Protein AF-A0A2U1J5E6-F1 (afdb_monomer_lite)

Structure (mmCIF, N/CA/C/O backbone):
data_AF-A0A2U1J5E6-F1
#
_entry.id   AF-A0A2U1J5E6-F1
#
loop_
_atom_site.group_PDB
_atom_site.id
_atom_site.type_symbol
_atom_site.label_atom_id
_atom_site.label_alt_id
_atom_site.label_comp_id
_atom_site.label_asym_id
_atom_site.label_entity_id
_atom_site.label_seq_id
_atom_site.pdbx_PDB_ins_code
_atom_site.Cartn_x
_atom_site.Cartn_y
_atom_site.Cartn_z
_atom_site.occupancy
_atom_site.B_iso_or_equiv
_atom_site.auth_seq_id
_atom_site.auth_comp_id
_atom_site.auth_asym_id
_atom_site.auth_atom_id
_atom_site.pdbx_PDB_model_num
ATOM 1 N N . MET A 1 1 ? 47.068 -0.374 -13.671 1.00 38.69 1 MET A N 1
ATOM 2 C CA . MET A 1 1 ? 45.670 -0.764 -13.947 1.00 38.69 1 MET A CA 1
ATOM 3 C C . MET A 1 1 ? 45.600 -2.264 -13.767 1.00 38.69 1 MET A C 1
ATOM 5 O O . MET A 1 1 ? 46.264 -2.961 -14.516 1.00 38.69 1 MET A O 1
ATOM 9 N N . GLY A 1 2 ? 44.968 -2.745 -12.697 1.00 43.03 2 GLY A N 1
ATOM 10 C CA . GLY A 1 2 ? 44.828 -4.185 -12.479 1.00 43.03 2 GLY A CA 1
ATOM 11 C C . GLY A 1 2 ? 43.687 -4.712 -13.338 1.00 43.03 2 GLY A C 1
ATOM 12 O O . GLY A 1 2 ? 42.585 -4.177 -13.237 1.00 43.03 2 GLY A O 1
ATOM 13 N N . ASP A 1 3 ? 43.960 -5.718 -14.167 1.00 44.50 3 ASP A N 1
ATOM 14 C CA . ASP A 1 3 ? 42.929 -6.470 -14.883 1.00 44.50 3 ASP A CA 1
ATOM 15 C C . ASP A 1 3 ? 41.956 -7.066 -13.862 1.00 44.50 3 ASP A C 1
ATOM 17 O O . ASP A 1 3 ? 42.329 -7.894 -13.028 1.00 44.50 3 ASP A O 1
ATOM 21 N N . GLN A 1 4 ? 40.707 -6.606 -13.887 1.00 46.47 4 GLN A N 1
ATOM 22 C CA . GLN A 1 4 ? 39.639 -7.170 -13.070 1.00 46.47 4 GLN A CA 1
ATOM 23 C C . GLN A 1 4 ? 38.822 -8.131 -13.931 1.00 46.47 4 GLN A C 1
ATOM 25 O O . GLN A 1 4 ? 38.065 -7.714 -14.805 1.00 46.47 4 GLN A O 1
ATOM 30 N N . THR A 1 5 ? 38.976 -9.429 -13.669 1.00 47.19 5 THR A N 1
ATOM 31 C CA . THR A 1 5 ? 38.219 -10.496 -14.333 1.00 47.19 5 THR A CA 1
ATOM 32 C C . THR A 1 5 ? 36.939 -10.789 -13.557 1.00 47.19 5 THR A C 1
ATOM 34 O O . THR A 1 5 ? 36.974 -11.099 -12.365 1.00 47.19 5 THR A O 1
ATOM 37 N N . LEU A 1 6 ? 35.796 -10.714 -14.236 1.00 45.31 6 LEU A N 1
ATOM 38 C CA . LEU A 1 6 ? 34.486 -10.988 -13.651 1.00 45.31 6 LEU A CA 1
ATOM 39 C C . LEU A 1 6 ? 34.249 -12.507 -13.598 1.00 45.31 6 LEU A C 1
ATOM 41 O O . LEU A 1 6 ? 34.283 -13.182 -14.624 1.00 45.31 6 LEU A O 1
ATOM 45 N N . ILE A 1 7 ? 34.030 -13.060 -12.401 1.00 49.22 7 ILE A N 1
ATOM 46 C CA . ILE A 1 7 ? 33.849 -14.507 -12.203 1.00 49.22 7 ILE A CA 1
ATOM 47 C C . ILE A 1 7 ? 32.356 -14.822 -12.120 1.00 49.22 7 ILE A C 1
ATOM 49 O O . ILE A 1 7 ? 31.657 -14.384 -11.205 1.00 49.22 7 ILE A O 1
ATOM 53 N N . ARG A 1 8 ? 31.863 -15.616 -13.072 1.00 44.28 8 ARG A N 1
ATOM 54 C CA . ARG A 1 8 ? 30.498 -16.150 -13.066 1.00 44.28 8 ARG A CA 1
ATOM 55 C C . ARG A 1 8 ? 30.407 -17.293 -12.053 1.00 44.28 8 ARG A C 1
ATOM 57 O O . ARG A 1 8 ? 31.090 -18.301 -12.201 1.00 44.28 8 ARG A O 1
ATOM 64 N N . TYR A 1 9 ? 29.541 -17.166 -11.047 1.00 41.09 9 TYR A N 1
ATOM 65 C CA . TYR A 1 9 ? 29.222 -18.287 -10.163 1.00 41.09 9 TYR A CA 1
ATOM 66 C C . TYR A 1 9 ? 28.364 -19.308 -10.921 1.00 41.09 9 TYR A C 1
ATOM 68 O O . TYR A 1 9 ? 27.175 -19.097 -11.161 1.00 41.09 9 TYR A O 1
ATOM 76 N N . THR A 1 10 ? 28.986 -20.409 -11.326 1.00 49.00 10 THR A N 1
ATOM 77 C CA . THR A 1 10 ? 28.320 -21.635 -11.771 1.00 49.00 10 THR A CA 1
ATOM 78 C C . THR A 1 10 ? 28.643 -22.744 -10.773 1.00 49.00 10 THR A C 1
ATOM 80 O O . THR A 1 10 ? 29.743 -22.772 -10.228 1.00 49.00 10 THR A O 1
ATOM 83 N N . ASN A 1 11 ? 27.714 -23.679 -10.529 1.00 53.97 11 ASN A N 1
ATOM 84 C CA . ASN A 1 11 ? 27.939 -24.817 -9.611 1.00 53.97 11 ASN A CA 1
ATOM 85 C C . ASN A 1 11 ? 29.150 -25.690 -10.004 1.00 53.97 11 ASN A C 1
ATOM 87 O O . ASN A 1 11 ? 29.610 -26.509 -9.213 1.00 53.97 11 ASN A O 1
ATOM 91 N N . VAL A 1 12 ? 29.665 -25.509 -11.221 1.00 56.66 12 VAL A N 1
ATOM 92 C CA . VAL A 1 12 ? 30.925 -26.070 -11.699 1.00 56.66 12 VAL A CA 1
ATOM 93 C C . VAL A 1 12 ? 31.944 -24.938 -11.760 1.00 56.66 12 VAL A C 1
ATOM 95 O O . VAL A 1 12 ? 31.737 -23.958 -12.477 1.00 56.66 12 VAL A O 1
ATOM 98 N N . ILE A 1 13 ? 33.024 -25.068 -10.993 1.00 59.69 13 ILE A N 1
ATOM 99 C CA . ILE A 1 13 ? 34.145 -24.128 -11.013 1.00 59.69 13 ILE A CA 1
ATOM 100 C C . ILE A 1 13 ? 34.876 -24.277 -12.350 1.00 59.69 13 ILE A C 1
ATOM 102 O O . ILE A 1 13 ? 35.268 -25.386 -12.716 1.00 59.69 13 ILE A O 1
ATOM 106 N N . ASP A 1 14 ? 35.080 -23.163 -13.054 1.00 67.06 14 ASP A N 1
ATOM 107 C CA . ASP A 1 14 ? 35.858 -23.133 -14.291 1.00 67.06 14 ASP A CA 1
ATOM 108 C C . ASP A 1 14 ? 37.270 -23.744 -14.076 1.00 67.06 14 ASP A C 1
ATOM 110 O O . ASP A 1 14 ? 37.940 -23.419 -13.086 1.00 67.06 14 ASP A O 1
ATOM 114 N N . PRO A 1 15 ? 37.759 -24.633 -14.963 1.00 70.44 15 PRO A N 1
ATOM 115 C CA . PRO A 1 15 ? 39.050 -25.302 -14.792 1.00 70.44 15 PRO A CA 1
ATOM 116 C C . PRO A 1 15 ? 40.257 -24.355 -14.728 1.00 70.44 15 PRO A C 1
ATOM 118 O O . PRO A 1 15 ? 41.234 -24.653 -14.032 1.00 70.44 15 PRO A O 1
ATOM 121 N N . GLN A 1 16 ? 40.217 -23.219 -15.433 1.00 64.69 16 GLN A N 1
ATOM 122 C CA . GLN A 1 16 ? 41.265 -22.201 -15.357 1.00 64.69 16 GLN A CA 1
ATOM 123 C C . GLN A 1 16 ? 41.214 -21.481 -14.008 1.00 64.69 16 GLN A C 1
ATOM 125 O O . GLN A 1 16 ? 42.254 -21.273 -13.379 1.00 64.69 16 GLN A O 1
ATOM 130 N N . PHE A 1 17 ? 40.009 -21.210 -13.502 1.00 64.81 17 PHE A N 1
ATOM 131 C CA . PHE A 1 17 ? 39.819 -20.655 -12.162 1.00 64.81 17 PHE A CA 1
ATOM 132 C C . PHE A 1 17 ? 40.298 -21.616 -11.062 1.00 64.81 17 PHE A C 1
ATOM 134 O O . PHE A 1 17 ? 40.958 -21.198 -10.112 1.00 64.81 17 PHE A O 1
ATOM 141 N N . SER A 1 18 ? 40.069 -22.924 -11.224 1.00 67.12 18 SER A N 1
ATOM 142 C CA . SER A 1 18 ? 40.592 -23.951 -10.312 1.00 67.12 18 SER A CA 1
ATOM 143 C C . SER A 1 18 ? 42.123 -23.921 -10.218 1.00 67.12 18 SER A C 1
ATOM 145 O O . SER A 1 18 ? 42.677 -24.032 -9.122 1.00 67.12 18 SER A O 1
ATOM 147 N N . LYS A 1 19 ? 42.824 -23.732 -11.345 1.00 73.56 19 LYS A N 1
ATOM 148 C CA . LYS A 1 19 ? 44.291 -23.592 -11.364 1.00 73.56 19 LYS A CA 1
ATOM 149 C C . LYS A 1 19 ? 44.756 -22.307 -10.674 1.00 73.56 19 LYS A C 1
ATOM 151 O O . LYS A 1 19 ? 45.715 -22.353 -9.910 1.00 73.56 19 LYS A O 1
ATOM 156 N N . LEU A 1 20 ? 44.059 -21.192 -10.895 1.00 70.62 20 LEU A N 1
ATOM 157 C CA . LEU A 1 20 ? 44.339 -19.914 -10.232 1.00 70.62 20 LEU A CA 1
ATOM 158 C C . LEU A 1 20 ? 44.159 -19.996 -8.711 1.00 70.62 20 LEU A C 1
ATOM 160 O O . LEU A 1 20 ? 45.053 -19.578 -7.983 1.00 70.62 20 LEU A O 1
ATOM 164 N N . ILE A 1 21 ? 43.070 -20.603 -8.222 1.00 66.81 21 ILE A N 1
ATOM 165 C CA . ILE A 1 21 ? 42.849 -20.819 -6.781 1.00 66.81 21 ILE A CA 1
ATOM 166 C C . ILE A 1 21 ? 43.966 -21.676 -6.173 1.00 66.81 21 ILE A C 1
ATOM 168 O O . ILE A 1 21 ? 44.446 -21.374 -5.084 1.00 66.81 21 ILE A O 1
ATOM 172 N N . LYS A 1 22 ? 44.390 -22.743 -6.864 1.00 72.19 22 LYS A N 1
ATOM 173 C CA . LYS A 1 22 ? 45.456 -23.637 -6.378 1.00 72.19 22 LYS A CA 1
ATOM 174 C C . LYS A 1 22 ? 46.811 -22.938 -6.257 1.00 72.19 22 LYS A C 1
ATOM 176 O O . LYS A 1 22 ? 47.583 -23.295 -5.372 1.00 72.19 22 LYS A O 1
ATOM 181 N N . ASN A 1 23 ? 47.080 -21.968 -7.129 1.00 70.12 23 ASN A N 1
ATOM 182 C CA . ASN A 1 23 ? 48.343 -21.232 -7.174 1.00 70.12 23 ASN A CA 1
ATOM 183 C C . ASN A 1 23 ? 48.307 -19.915 -6.384 1.00 70.12 23 ASN A C 1
ATOM 185 O O . ASN A 1 23 ? 49.347 -19.279 -6.217 1.00 70.12 23 ASN A O 1
ATOM 189 N N . ALA A 1 24 ? 47.134 -19.487 -5.910 1.00 68.50 24 ALA A N 1
ATOM 190 C CA . ALA A 1 24 ? 47.016 -18.291 -5.094 1.00 68.50 24 ALA A CA 1
ATOM 191 C C . ALA A 1 24 ? 47.723 -18.510 -3.744 1.00 68.50 24 ALA A C 1
ATOM 193 O O . ALA A 1 24 ? 47.563 -19.575 -3.133 1.00 68.50 24 ALA A O 1
ATOM 194 N N . PRO A 1 25 ? 48.491 -17.523 -3.241 1.00 66.88 25 PRO A N 1
ATOM 195 C CA . PRO A 1 25 ? 49.042 -17.607 -1.899 1.00 66.88 25 PRO A CA 1
ATOM 196 C C . PRO A 1 25 ? 47.882 -17.815 -0.927 1.00 66.88 25 PRO A C 1
ATOM 198 O O . PRO A 1 25 ? 46.908 -17.058 -0.944 1.00 66.88 25 PRO A O 1
ATOM 201 N N . LYS A 1 26 ? 47.963 -18.865 -0.101 1.00 62.34 26 LYS A N 1
ATOM 202 C CA . LYS A 1 26 ? 46.994 -19.092 0.973 1.00 62.34 26 LYS A CA 1
ATOM 203 C C . LYS A 1 26 ? 47.034 -17.861 1.869 1.00 62.34 26 LYS A C 1
ATOM 205 O O . LYS A 1 26 ? 47.957 -17.721 2.670 1.00 62.34 26 LYS A O 1
ATOM 210 N N . LEU A 1 27 ? 46.057 -16.966 1.720 1.00 59.22 27 LEU A N 1
ATOM 211 C CA . LEU A 1 27 ? 45.817 -15.929 2.709 1.00 59.22 27 LEU A CA 1
ATOM 212 C C . LEU A 1 27 ? 45.708 -16.649 4.050 1.00 59.22 27 LEU A C 1
ATOM 214 O O . LEU A 1 27 ? 44.892 -17.566 4.189 1.00 59.22 27 LEU A O 1
ATOM 218 N N . GLN A 1 28 ? 46.568 -16.278 5.004 1.00 59.47 28 GLN A N 1
ATOM 219 C CA . GLN A 1 28 ? 46.381 -16.676 6.393 1.00 59.47 28 GLN A CA 1
ATOM 220 C C . GLN A 1 28 ? 44.925 -16.384 6.713 1.00 59.47 28 GLN A C 1
ATOM 222 O O . GLN A 1 28 ? 44.463 -15.264 6.488 1.00 59.47 28 GLN A O 1
ATOM 227 N N . SER A 1 29 ? 44.187 -17.417 7.116 1.00 55.72 29 SER A N 1
ATOM 228 C CA . SER A 1 29 ? 42.778 -17.275 7.428 1.00 55.72 29 SER A CA 1
ATOM 229 C C . SER A 1 29 ? 42.675 -16.223 8.520 1.00 55.72 29 SER A C 1
ATOM 231 O O . SER A 1 29 ? 42.952 -16.509 9.684 1.00 55.72 29 SER A O 1
ATOM 233 N N . LEU A 1 30 ? 42.307 -14.999 8.147 1.00 56.59 30 LEU A N 1
ATOM 234 C CA . LEU A 1 30 ? 41.727 -14.062 9.083 1.00 56.59 30 LEU A CA 1
ATOM 235 C C . LEU A 1 30 ? 40.560 -14.834 9.676 1.00 56.59 30 LEU A C 1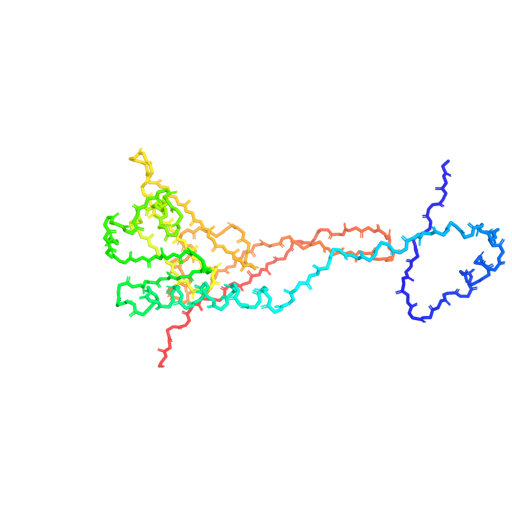
ATOM 237 O O . LEU A 1 30 ? 39.605 -15.165 8.969 1.00 56.59 30 LEU A O 1
ATOM 241 N N . THR A 1 31 ? 40.688 -15.222 10.940 1.00 53.50 31 THR A N 1
ATOM 242 C CA . THR A 1 31 ? 39.596 -15.741 11.747 1.00 53.50 31 THR A CA 1
ATOM 243 C C . THR A 1 31 ? 38.581 -14.615 11.835 1.00 53.50 31 THR A C 1
ATOM 245 O O . THR A 1 31 ? 38.556 -13.824 12.772 1.00 53.50 31 THR A O 1
ATOM 248 N N . LEU A 1 32 ? 37.756 -14.498 10.796 1.00 57.62 32 LEU A N 1
ATOM 249 C CA . LEU A 1 32 ? 36.532 -13.735 10.834 1.00 57.62 32 LEU A CA 1
ATOM 250 C C . LEU A 1 32 ? 35.704 -14.436 11.896 1.00 57.62 32 LEU A C 1
ATOM 252 O O . LEU A 1 32 ? 35.091 -15.473 11.635 1.00 57.62 32 LEU A O 1
ATOM 256 N N . ASN A 1 33 ? 35.755 -13.910 13.120 1.00 58.31 33 ASN A N 1
ATOM 257 C CA . ASN A 1 33 ? 34.797 -14.252 14.150 1.00 58.31 33 ASN A CA 1
ATOM 258 C C . ASN A 1 33 ? 33.436 -14.119 13.485 1.00 58.31 33 ASN A C 1
ATOM 260 O O . ASN A 1 33 ? 33.038 -13.023 13.093 1.00 58.31 33 ASN A O 1
ATOM 264 N N . LYS A 1 34 ? 32.780 -15.256 13.251 1.00 54.38 34 LYS A N 1
ATOM 265 C CA . LYS A 1 34 ? 31.465 -15.304 12.633 1.00 54.38 34 LYS A CA 1
ATOM 266 C C . LYS A 1 34 ? 30.550 -14.583 13.608 1.00 54.38 34 LYS A C 1
ATOM 268 O O . LYS A 1 34 ? 30.112 -15.185 14.586 1.00 54.38 34 LYS A O 1
ATOM 273 N N . ILE A 1 35 ? 30.343 -13.284 13.389 1.00 63.66 35 ILE A N 1
ATOM 274 C CA . ILE A 1 35 ? 29.395 -12.484 14.149 1.00 63.66 35 ILE A CA 1
ATOM 275 C C . ILE A 1 35 ? 28.069 -13.194 13.914 1.00 63.66 35 ILE A C 1
ATOM 277 O O . ILE A 1 35 ? 27.514 -13.154 12.814 1.00 63.66 35 ILE A O 1
ATOM 281 N N . ARG A 1 36 ? 27.622 -13.968 14.907 1.00 59.88 36 ARG A N 1
ATOM 282 C CA . ARG A 1 36 ? 26.271 -14.515 14.899 1.00 59.88 36 ARG A CA 1
ATOM 283 C C . ARG A 1 36 ? 25.387 -13.279 14.788 1.00 59.88 36 ARG A C 1
ATOM 285 O O . ARG A 1 36 ? 25.533 -12.369 15.601 1.00 59.88 36 ARG A O 1
ATOM 292 N N . GLY A 1 37 ? 24.599 -13.197 13.715 1.00 61.19 37 GLY A N 1
ATOM 293 C CA . GLY A 1 37 ? 23.727 -12.052 13.475 1.00 61.19 37 GLY A CA 1
ATOM 294 C C . GLY A 1 37 ? 22.869 -11.755 14.705 1.00 61.19 37 GLY A C 1
ATOM 295 O O . GLY A 1 37 ? 22.726 -12.604 15.587 1.00 61.19 37 GLY A O 1
ATOM 296 N N . ILE A 1 38 ? 22.311 -10.547 14.767 1.00 67.75 38 ILE A N 1
ATOM 297 C CA . ILE A 1 38 ? 21.418 -10.132 15.855 1.00 67.75 38 ILE A CA 1
ATOM 298 C C . ILE A 1 38 ? 20.375 -11.244 16.075 1.00 67.75 38 ILE A C 1
ATOM 300 O O . ILE A 1 38 ? 19.743 -11.656 15.096 1.00 67.75 38 ILE A O 1
ATOM 304 N N . PRO A 1 39 ? 20.207 -11.769 17.305 1.00 72.62 39 PRO A N 1
ATOM 305 C CA . PRO A 1 39 ? 19.227 -12.813 17.565 1.00 72.62 39 PRO A CA 1
ATOM 306 C C . PRO A 1 39 ? 17.835 -12.279 17.221 1.00 72.62 39 PRO A C 1
ATOM 308 O O . PRO A 1 39 ? 17.318 -11.379 17.880 1.00 72.62 39 PRO A O 1
ATOM 311 N N . SER A 1 40 ? 17.238 -12.810 16.157 1.00 81.00 40 SER A N 1
ATOM 312 C CA . SER A 1 40 ? 15.878 -12.478 15.752 1.00 81.00 40 SER A CA 1
ATOM 313 C C . SER A 1 40 ? 14.908 -13.477 16.376 1.00 81.00 40 SER A C 1
ATOM 315 O O . SER A 1 40 ? 15.072 -14.691 16.266 1.00 81.00 40 SER A O 1
ATOM 317 N N . SER A 1 41 ? 13.880 -12.970 17.058 1.00 90.81 41 SER A N 1
ATOM 318 C CA . SER A 1 41 ? 12.807 -13.806 17.592 1.00 90.81 41 SER A CA 1
ATOM 319 C C . SER A 1 41 ? 11.630 -13.810 16.625 1.00 90.81 41 SER A C 1
ATOM 321 O O . SER A 1 41 ? 10.836 -12.869 16.575 1.00 90.81 41 SER A O 1
ATOM 323 N N . ILE A 1 42 ? 11.513 -14.894 15.858 1.00 92.19 42 ILE A N 1
ATOM 324 C CA . ILE A 1 42 ? 10.403 -15.107 14.917 1.00 92.19 42 ILE A CA 1
ATOM 325 C C . ILE A 1 42 ? 9.061 -15.106 15.662 1.00 92.19 42 ILE A C 1
ATOM 327 O O . ILE A 1 42 ? 8.076 -14.566 15.158 1.00 92.19 42 ILE A O 1
ATOM 331 N N . ALA A 1 43 ? 9.029 -15.656 16.881 1.00 95.00 43 ALA A N 1
ATOM 332 C CA . ALA A 1 43 ? 7.832 -15.697 17.715 1.00 95.00 43 ALA A CA 1
ATOM 333 C C . ALA A 1 43 ? 7.342 -14.286 18.077 1.00 95.00 43 ALA A C 1
ATOM 335 O O . ALA A 1 43 ? 6.167 -13.978 17.884 1.00 95.00 43 ALA A O 1
ATOM 336 N N . ILE A 1 44 ? 8.248 -13.405 18.519 1.00 94.38 44 ILE A N 1
ATOM 337 C CA . ILE A 1 44 ? 7.903 -12.017 18.860 1.00 94.38 44 ILE A CA 1
ATOM 338 C C . ILE A 1 44 ? 7.428 -11.263 17.610 1.00 94.38 44 ILE A C 1
ATOM 340 O O . ILE A 1 44 ? 6.383 -10.617 17.647 1.00 94.38 44 ILE A O 1
ATOM 344 N N . ALA A 1 45 ? 8.128 -11.391 16.478 1.00 94.31 45 ALA A N 1
ATOM 345 C CA . ALA A 1 45 ? 7.732 -10.735 15.227 1.00 94.31 45 ALA A CA 1
ATOM 346 C C . ALA A 1 45 ? 6.344 -11.190 14.728 1.00 94.31 45 ALA A C 1
ATOM 348 O O . ALA A 1 45 ? 5.540 -10.378 14.256 1.00 94.31 45 ALA A O 1
ATOM 349 N N . SER A 1 46 ? 6.045 -12.483 14.875 1.00 95.31 46 SER A N 1
ATOM 350 C CA . SER A 1 46 ? 4.745 -13.060 14.518 1.00 95.31 46 SER A CA 1
ATOM 351 C C . SER A 1 46 ? 3.634 -12.526 15.421 1.00 95.31 46 SER A C 1
ATOM 353 O O . SER A 1 46 ? 2.586 -12.127 14.916 1.00 95.31 46 SER A O 1
ATOM 355 N N . ALA A 1 47 ? 3.879 -12.445 16.734 1.00 97.06 47 ALA A N 1
ATOM 356 C CA . ALA A 1 47 ? 2.929 -11.893 17.696 1.00 97.06 47 ALA A CA 1
ATOM 357 C C . ALA A 1 47 ? 2.618 -10.412 17.415 1.00 97.06 47 ALA A C 1
ATOM 359 O O . ALA A 1 47 ? 1.449 -10.034 17.380 1.00 97.06 47 ALA A O 1
ATOM 360 N N . ILE A 1 48 ? 3.640 -9.595 17.126 1.00 95.38 48 ILE A N 1
ATOM 361 C CA . ILE A 1 48 ? 3.470 -8.179 16.756 1.00 95.38 48 ILE A CA 1
ATOM 362 C C . ILE A 1 48 ? 2.601 -8.051 15.497 1.00 95.38 48 ILE A C 1
ATOM 364 O O . ILE A 1 48 ? 1.629 -7.296 15.481 1.00 95.38 48 ILE A O 1
ATOM 368 N N . THR A 1 49 ? 2.911 -8.824 14.452 1.00 95.56 49 THR A N 1
ATOM 369 C CA . THR A 1 49 ? 2.174 -8.773 13.178 1.00 95.56 49 THR A CA 1
ATOM 370 C C . THR A 1 49 ? 0.726 -9.240 13.339 1.00 95.56 49 THR A C 1
ATOM 372 O O . THR A 1 49 ? -0.184 -8.648 12.756 1.00 95.56 49 THR A O 1
ATOM 375 N N . ALA A 1 50 ? 0.495 -10.292 14.129 1.00 96.50 50 ALA A N 1
ATOM 376 C CA . ALA A 1 50 ? -0.845 -10.786 14.426 1.00 96.50 50 ALA A CA 1
ATOM 377 C C . ALA A 1 50 ? -1.664 -9.732 15.179 1.00 96.50 50 ALA A C 1
ATOM 379 O O . ALA A 1 50 ? -2.789 -9.435 14.784 1.00 96.50 50 ALA A O 1
ATOM 380 N N . TYR A 1 51 ? -1.077 -9.109 16.203 1.00 96.12 51 TYR A N 1
ATOM 381 C CA . TYR A 1 51 ? -1.744 -8.071 16.981 1.00 96.12 51 TYR A CA 1
ATOM 382 C C . TYR A 1 51 ? -2.095 -6.844 16.130 1.00 96.12 51 TYR A C 1
ATOM 384 O O . TYR A 1 51 ? -3.22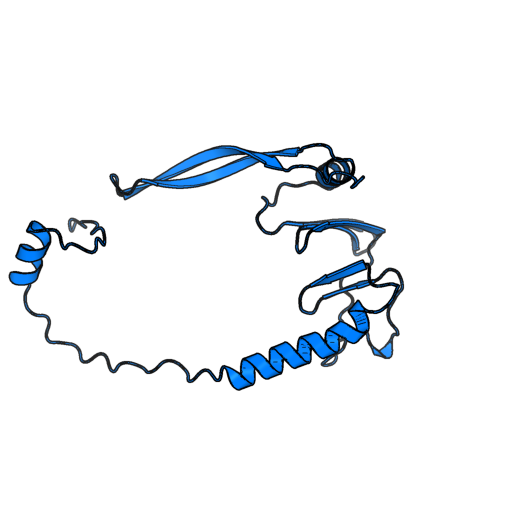1 -6.352 16.200 1.00 96.12 51 TYR A O 1
ATOM 392 N N . ALA A 1 52 ? -1.185 -6.403 15.255 1.00 94.75 52 ALA A N 1
ATOM 393 C CA . ALA A 1 52 ? -1.450 -5.316 14.313 1.00 94.75 52 ALA A CA 1
ATOM 394 C C . ALA A 1 52 ? -2.641 -5.632 13.387 1.00 94.75 52 ALA A C 1
ATOM 396 O O . ALA A 1 52 ? -3.531 -4.802 13.216 1.00 94.75 52 ALA A O 1
ATOM 397 N N . ARG A 1 53 ? -2.720 -6.857 12.849 1.00 94.62 53 ARG A N 1
ATOM 398 C CA . ARG A 1 53 ? -3.848 -7.287 12.001 1.00 94.62 53 ARG A CA 1
ATOM 399 C C . ARG A 1 53 ? -5.166 -7.366 12.764 1.00 94.62 53 ARG A C 1
ATOM 401 O O . ARG A 1 53 ? -6.180 -6.927 12.234 1.00 94.62 53 ARG A O 1
ATOM 408 N N . ILE A 1 54 ? -5.157 -7.890 13.992 1.00 94.81 54 ILE A N 1
ATOM 409 C CA . ILE A 1 54 ? -6.348 -7.934 14.857 1.00 94.81 54 ILE A CA 1
ATOM 410 C C . ILE A 1 54 ? -6.852 -6.511 15.113 1.00 94.81 54 ILE A C 1
ATOM 412 O O . ILE A 1 54 ? -8.038 -6.238 14.949 1.00 94.81 54 ILE A O 1
ATOM 416 N N . LYS A 1 55 ? -5.944 -5.583 15.440 1.00 93.38 55 LYS A N 1
ATOM 417 C CA . LYS A 1 55 ? -6.281 -4.172 15.646 1.00 93.38 55 LYS A CA 1
ATOM 418 C C . LYS A 1 55 ? -6.881 -3.543 14.386 1.00 93.38 55 LYS A C 1
ATOM 420 O O . LYS A 1 55 ? -7.913 -2.885 14.488 1.00 93.38 55 LYS A O 1
ATOM 425 N N . MET A 1 56 ? -6.278 -3.775 13.218 1.00 94.25 56 MET A N 1
ATOM 426 C CA . MET A 1 56 ? -6.777 -3.250 11.943 1.00 94.25 56 MET A CA 1
ATOM 427 C C . MET A 1 56 ? -8.109 -3.875 11.521 1.00 94.25 56 MET A C 1
ATOM 429 O O . MET A 1 56 ? -8.948 -3.178 10.959 1.00 94.25 56 MET A O 1
ATOM 433 N N . SER A 1 57 ? -8.354 -5.150 11.842 1.00 94.00 57 SER A N 1
ATOM 434 C CA . SER A 1 57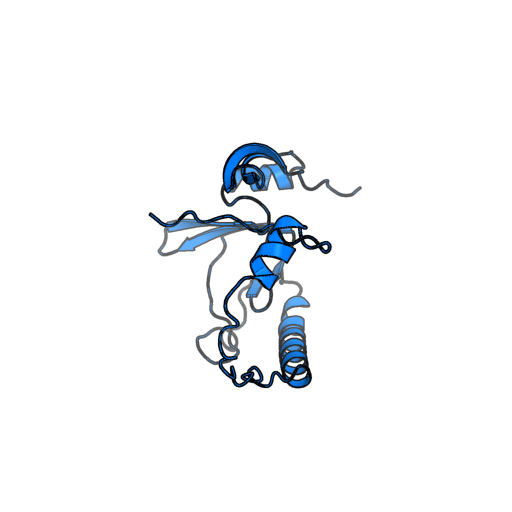 ? -9.591 -5.855 11.484 1.00 94.00 57 SER A CA 1
ATOM 435 C C . SER A 1 57 ? -10.849 -5.152 11.992 1.00 94.00 57 SER A C 1
ATOM 437 O O . SER A 1 57 ? -11.875 -5.207 11.320 1.00 94.00 57 SER A O 1
ATOM 439 N N . ASN A 1 58 ? -10.774 -4.470 13.139 1.00 91.06 58 ASN A N 1
ATOM 440 C CA . ASN A 1 58 ? -11.896 -3.698 13.676 1.00 91.06 58 ASN A CA 1
ATOM 441 C C . ASN A 1 58 ? -12.344 -2.582 12.724 1.00 91.06 58 ASN A C 1
ATOM 443 O O . ASN A 1 58 ? -13.530 -2.282 12.659 1.00 91.06 58 ASN A O 1
ATOM 447 N N . TYR A 1 59 ? -11.406 -1.994 11.980 1.00 91.31 59 TYR A N 1
ATOM 448 C CA . TYR A 1 59 ? -11.674 -0.913 11.035 1.00 91.31 59 TYR A CA 1
ATOM 449 C C . TYR A 1 59 ? -11.988 -1.432 9.633 1.00 91.31 59 TYR A C 1
ATOM 451 O O . TYR A 1 59 ? -12.842 -0.883 8.949 1.00 91.31 59 TYR A O 1
ATOM 459 N N . ILE A 1 60 ? -11.340 -2.525 9.223 1.00 91.06 60 ILE A N 1
ATOM 460 C CA . ILE A 1 60 ? -11.582 -3.173 7.924 1.00 91.06 60 ILE A CA 1
ATOM 461 C C . ILE A 1 60 ? -13.025 -3.670 7.818 1.00 91.06 60 ILE A C 1
ATOM 463 O O . ILE A 1 60 ? -13.633 -3.586 6.757 1.00 91.06 60 ILE A O 1
ATOM 467 N N . ASN A 1 61 ? -13.577 -4.164 8.926 1.00 89.56 61 ASN A N 1
ATOM 468 C CA . ASN A 1 61 ? -14.943 -4.678 8.983 1.00 89.56 61 ASN A CA 1
ATOM 469 C C . ASN A 1 61 ? -16.005 -3.573 9.148 1.00 89.56 61 ASN A C 1
ATOM 471 O O . ASN A 1 61 ? -17.182 -3.887 9.314 1.00 89.56 61 ASN A O 1
ATOM 475 N N . MET A 1 62 ? -15.621 -2.291 9.133 1.00 89.25 62 MET A N 1
ATOM 476 C CA . MET A 1 62 ? -16.580 -1.185 9.096 1.00 89.25 62 MET A CA 1
ATOM 477 C C . MET A 1 62 ? -17.161 -1.051 7.685 1.00 89.25 62 MET A C 1
ATOM 479 O O . MET A 1 62 ? -16.420 -1.097 6.707 1.00 89.25 62 MET A O 1
ATOM 483 N N . ASN A 1 63 ? -18.467 -0.792 7.576 1.00 84.94 63 ASN A N 1
ATOM 484 C CA . ASN A 1 63 ? -19.137 -0.601 6.280 1.00 84.94 63 ASN A CA 1
ATOM 485 C C . ASN A 1 63 ? -18.541 0.548 5.450 1.00 84.94 63 ASN A C 1
ATOM 487 O O . ASN A 1 63 ? -18.574 0.506 4.225 1.00 84.94 63 ASN A O 1
ATOM 491 N N . ASP A 1 64 ? -17.970 1.551 6.118 1.00 91.12 64 ASP A N 1
ATOM 492 C CA . ASP A 1 64 ? -17.428 2.749 5.476 1.00 91.12 64 ASP A CA 1
ATOM 493 C C . ASP A 1 64 ? -15.965 2.585 5.030 1.00 91.12 64 ASP A C 1
ATOM 495 O O . ASP A 1 64 ? -15.374 3.531 4.505 1.00 91.12 64 ASP A O 1
ATOM 499 N N . CYS A 1 65 ? -15.347 1.420 5.260 1.00 92.50 65 CYS A N 1
ATOM 500 C CA . CYS A 1 65 ? -13.972 1.145 4.855 1.00 92.50 65 CYS A CA 1
ATOM 501 C C . CYS A 1 65 ? -13.894 0.870 3.346 1.00 92.50 65 CYS A C 1
ATOM 503 O O . CYS A 1 65 ? -14.373 -0.149 2.856 1.00 92.50 65 CYS A O 1
ATOM 505 N N . ILE A 1 66 ? -13.217 1.755 2.612 1.00 92.69 66 ILE A N 1
ATOM 506 C CA . ILE A 1 66 ? -13.017 1.641 1.160 1.00 92.69 66 ILE A CA 1
ATOM 507 C C . ILE A 1 66 ? -11.731 0.868 0.850 1.00 92.69 66 ILE A C 1
ATOM 509 O O . ILE A 1 66 ? -11.684 0.068 -0.083 1.00 92.69 66 ILE A O 1
ATOM 513 N N . TYR A 1 67 ? -10.660 1.124 1.606 1.00 93.31 67 TYR A N 1
ATOM 514 C CA . TYR A 1 67 ? -9.347 0.531 1.357 1.00 93.31 67 TYR A CA 1
ATOM 515 C C . TYR A 1 67 ? -8.501 0.471 2.632 1.00 93.31 67 TYR A C 1
ATOM 517 O O . TYR A 1 67 ? -8.614 1.323 3.511 1.00 93.31 67 TYR A O 1
ATOM 525 N N . THR A 1 68 ? -7.595 -0.505 2.702 1.00 92.94 68 THR A N 1
ATOM 526 C CA . THR A 1 68 ? -6.603 -0.632 3.775 1.00 92.94 68 THR A CA 1
ATOM 527 C C . THR A 1 68 ? -5.274 -1.175 3.242 1.00 92.94 68 THR A C 1
ATOM 529 O O . THR A 1 68 ? -5.246 -1.985 2.312 1.00 92.94 68 THR A O 1
ATOM 532 N N . ASP A 1 69 ? -4.162 -0.758 3.846 1.00 90.12 69 ASP A N 1
ATOM 533 C CA . ASP A 1 69 ? -2.851 -1.381 3.654 1.00 90.12 69 ASP A CA 1
ATOM 534 C C . ASP A 1 69 ? -2.013 -1.264 4.924 1.00 90.12 69 ASP A C 1
ATOM 536 O O . ASP A 1 69 ? -1.679 -0.156 5.328 1.00 90.12 69 ASP A O 1
ATOM 540 N N . THR A 1 70 ? -1.624 -2.406 5.495 1.00 89.81 70 THR A N 1
ATOM 541 C CA . THR A 1 70 ? -0.767 -2.556 6.686 1.00 89.81 70 THR A CA 1
ATOM 542 C C . THR A 1 70 ? -1.270 -1.813 7.931 1.00 89.81 70 THR A C 1
ATOM 544 O O . THR A 1 70 ? -1.802 -2.454 8.830 1.00 89.81 70 THR A O 1
ATOM 547 N N . ASP A 1 71 ? -1.104 -0.498 7.979 1.00 90.00 71 ASP A N 1
ATOM 548 C CA . ASP A 1 71 ? -1.419 0.434 9.064 1.00 90.00 71 ASP A CA 1
ATOM 549 C C . ASP A 1 71 ? -2.190 1.680 8.575 1.00 90.00 71 ASP A C 1
ATOM 551 O O . ASP A 1 71 ? -2.445 2.605 9.342 1.00 90.00 71 ASP A O 1
ATOM 555 N N . SER A 1 72 ? -2.611 1.690 7.308 1.00 91.62 72 SER A N 1
ATOM 556 C CA . SER A 1 72 ? -3.394 2.761 6.688 1.00 91.62 72 SER A CA 1
ATOM 557 C C . SER A 1 72 ? -4.832 2.330 6.396 1.00 91.62 72 SER A C 1
ATOM 559 O O . SER A 1 72 ? -5.130 1.151 6.156 1.00 91.62 72 SER A O 1
ATOM 561 N N . LEU A 1 73 ? -5.731 3.312 6.406 1.00 93.44 73 LEU A N 1
ATOM 562 C CA . LEU A 1 73 ? -7.161 3.135 6.197 1.00 93.44 73 LEU A CA 1
ATOM 563 C C . LEU A 1 73 ? -7.712 4.307 5.376 1.00 93.44 73 LEU A C 1
ATOM 565 O O . LEU A 1 73 ? -7.413 5.464 5.660 1.00 93.44 73 LEU A O 1
ATOM 569 N N . VAL A 1 74 ? -8.545 4.003 4.384 1.00 94.50 74 VAL A N 1
ATOM 570 C CA . VAL A 1 74 ? -9.354 4.983 3.656 1.00 94.50 74 VAL A CA 1
ATOM 571 C C . VAL A 1 74 ? -10.816 4.694 3.951 1.00 94.50 74 VAL A C 1
ATOM 573 O O . VAL A 1 74 ? -11.314 3.614 3.629 1.00 94.50 74 VAL A O 1
ATOM 576 N N . VAL A 1 75 ? -11.495 5.671 4.541 1.00 94.00 75 VAL A N 1
ATOM 577 C CA . VAL A 1 75 ? -12.909 5.594 4.919 1.00 94.00 75 VAL A CA 1
ATOM 578 C C . VAL A 1 75 ? -13.730 6.646 4.192 1.00 94.00 75 VAL A C 1
ATOM 580 O O . VAL A 1 75 ? -13.224 7.717 3.851 1.00 94.00 75 VAL A O 1
ATOM 583 N N . GLN A 1 76 ? -15.003 6.335 3.956 1.00 92.50 76 GLN A N 1
ATOM 584 C CA . GLN A 1 76 ? -15.957 7.269 3.366 1.00 92.50 76 GLN A CA 1
ATOM 585 C C . GLN A 1 76 ? -16.322 8.401 4.334 1.00 92.50 76 GLN A C 1
ATOM 587 O O . GLN A 1 76 ? -16.417 9.556 3.920 1.00 92.50 76 GLN A O 1
ATOM 592 N N . ASN A 1 77 ? -16.492 8.064 5.614 1.00 90.25 77 ASN A N 1
ATOM 593 C CA . ASN A 1 77 ? -16.853 8.999 6.674 1.00 90.25 77 ASN A CA 1
ATOM 594 C C . ASN A 1 77 ? -15.677 9.205 7.645 1.00 90.25 77 ASN A C 1
ATOM 596 O O . ASN A 1 77 ? -14.907 8.267 7.863 1.00 90.25 77 ASN A O 1
ATOM 600 N N . PRO A 1 78 ? -15.521 10.403 8.241 1.00 89.56 78 PRO A N 1
ATOM 601 C CA . PRO A 1 78 ? -14.473 10.660 9.225 1.00 89.56 78 PRO A CA 1
ATOM 602 C C . PRO A 1 78 ? -14.551 9.695 10.413 1.00 89.56 78 PRO A C 1
ATOM 604 O O . PRO A 1 78 ? -15.640 9.385 10.900 1.00 89.56 78 PRO A O 1
ATOM 607 N N . LEU A 1 79 ? -13.392 9.246 10.898 1.00 90.31 79 LEU A N 1
ATOM 608 C CA . LEU A 1 79 ? -13.326 8.506 12.156 1.00 90.31 79 LEU A CA 1
ATOM 609 C C . LEU A 1 79 ? -13.629 9.444 13.340 1.00 90.31 79 LEU A C 1
ATOM 611 O O . LEU A 1 79 ? -13.372 10.643 13.243 1.00 90.31 79 LEU A O 1
ATOM 615 N N . PRO A 1 80 ? -14.131 8.907 14.465 1.00 90.69 80 PRO A N 1
ATOM 616 C CA . PRO A 1 80 ? -14.258 9.646 15.717 1.00 90.69 80 PRO A CA 1
ATOM 617 C C . PRO A 1 80 ? -12.962 10.364 16.128 1.00 90.69 80 PRO A C 1
ATOM 619 O O . PRO A 1 80 ? -11.881 9.776 16.054 1.00 90.69 80 PRO A O 1
ATOM 622 N N . ASP A 1 81 ? -13.078 11.596 16.631 1.00 90.25 81 ASP A N 1
ATOM 623 C CA . ASP A 1 81 ? -11.927 12.449 16.979 1.00 90.25 81 ASP A CA 1
ATOM 624 C C . ASP A 1 81 ? -10.985 11.809 18.010 1.00 90.25 81 ASP A C 1
ATOM 626 O O . ASP A 1 81 ? -9.782 12.032 17.979 1.00 90.25 81 ASP A O 1
ATOM 630 N N . ASN A 1 82 ? -11.496 10.949 18.897 1.00 91.62 82 ASN A N 1
ATOM 631 C CA . ASN A 1 82 ? -10.674 10.237 19.883 1.00 91.62 82 ASN A CA 1
ATOM 632 C C . ASN A 1 82 ? -9.713 9.203 19.261 1.00 91.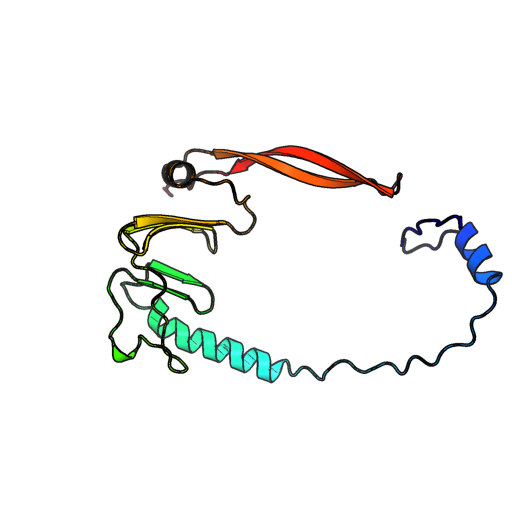62 82 ASN A C 1
ATOM 634 O O . ASN A 1 82 ? -8.771 8.763 19.923 1.00 91.62 82 ASN A O 1
ATOM 638 N N . LEU A 1 83 ? -9.954 8.794 18.014 1.00 89.94 83 LEU A N 1
ATOM 639 C CA . LEU A 1 83 ? -9.103 7.873 17.264 1.00 89.94 83 LEU A CA 1
ATOM 640 C C . LEU A 1 83 ? -8.105 8.595 16.354 1.00 89.94 83 LEU A C 1
ATOM 642 O O . LEU A 1 83 ? -7.244 7.926 15.784 1.00 89.94 83 LEU A O 1
ATOM 646 N N . ILE A 1 84 ? -8.214 9.918 16.207 1.00 92.88 84 ILE A N 1
ATOM 647 C CA . ILE A 1 84 ? -7.374 10.725 15.322 1.00 92.88 84 ILE A CA 1
ATOM 648 C C . ILE A 1 84 ? -6.439 11.593 16.167 1.00 92.88 84 ILE A C 1
ATOM 650 O O . ILE A 1 84 ? -6.888 12.347 17.023 1.00 92.88 84 ILE A O 1
ATOM 654 N N . GLY A 1 85 ? -5.136 11.529 15.901 1.00 92.62 85 GLY A N 1
ATOM 655 C CA . GLY A 1 85 ? -4.160 12.363 16.599 1.00 92.62 85 GLY A CA 1
ATOM 656 C C . GLY A 1 85 ? -2.720 11.897 16.419 1.00 92.62 85 GLY A C 1
ATOM 657 O O . GLY A 1 85 ? -2.415 11.109 15.523 1.00 92.62 85 GLY A O 1
ATOM 658 N N . GLU A 1 86 ? -1.825 12.435 17.247 1.00 92.31 86 GLU A N 1
ATOM 659 C CA . GLU A 1 86 ? -0.385 12.132 17.218 1.00 92.31 86 GLU A CA 1
ATOM 660 C C . GLU A 1 86 ? 0.036 11.121 18.296 1.00 92.31 86 GLU A C 1
ATOM 662 O O . GLU A 1 86 ? 1.203 10.730 18.355 1.00 92.31 86 GLU A O 1
ATOM 667 N N . GLU A 1 87 ? -0.896 10.681 19.147 1.00 93.62 87 GLU A N 1
ATOM 668 C CA . GLU A 1 87 ? -0.587 9.735 20.214 1.00 93.62 87 GLU A CA 1
ATOM 669 C C . GLU A 1 87 ? -0.440 8.300 19.696 1.00 93.62 87 GLU A C 1
ATOM 671 O O . GLU A 1 87 ? -0.938 7.908 18.635 1.00 93.62 87 GLU A O 1
ATOM 676 N N . LEU A 1 88 ? 0.257 7.474 20.480 1.00 91.38 88 LEU A N 1
ATOM 677 C CA . LEU A 1 88 ? 0.524 6.090 20.115 1.00 91.38 88 LEU A CA 1
ATOM 678 C C . LEU A 1 88 ? -0.781 5.300 19.940 1.00 91.38 88 LEU A C 1
ATOM 680 O O . LEU A 1 88 ? -1.561 5.131 20.874 1.00 91.38 88 LEU A O 1
ATOM 684 N N . GLY A 1 89 ? -0.967 4.741 18.744 1.00 87.38 89 GLY A N 1
ATOM 685 C CA . GLY A 1 89 ? -2.133 3.928 18.400 1.00 87.38 89 GLY A CA 1
ATOM 686 C C . GLY A 1 89 ? -3.320 4.716 17.842 1.00 87.38 89 GLY A C 1
ATOM 687 O O . GLY A 1 89 ? -4.321 4.086 17.494 1.00 87.38 89 GLY A O 1
ATOM 688 N N . GLN A 1 90 ? -3.211 6.043 17.728 1.00 93.06 90 GLN A N 1
ATOM 689 C CA . GLN A 1 90 ? -4.144 6.869 16.964 1.00 93.06 90 GLN A CA 1
ATOM 690 C C . GLN A 1 90 ? -3.771 6.898 15.477 1.00 93.06 90 GLN A C 1
ATOM 692 O O . GLN A 1 90 ? -2.629 6.643 15.088 1.00 93.06 90 GLN A O 1
ATOM 697 N N . PHE A 1 91 ? -4.754 7.215 14.637 1.00 93.44 91 PHE A N 1
ATOM 698 C CA . PHE A 1 91 ? -4.543 7.442 13.215 1.00 93.44 91 PHE A CA 1
ATOM 699 C C . PHE A 1 91 ? -4.166 8.894 12.957 1.00 93.44 91 PHE A C 1
ATOM 701 O O . PHE A 1 91 ? -4.843 9.827 13.391 1.00 93.44 91 PHE A O 1
ATOM 708 N N . LYS A 1 92 ? -3.121 9.088 12.158 1.00 93.62 92 LYS A N 1
ATOM 709 C CA . LYS A 1 92 ? -2.789 10.400 11.621 1.00 93.62 92 LYS A CA 1
ATOM 710 C C . LYS A 1 92 ? -3.686 10.707 10.425 1.00 93.62 92 LYS A C 1
ATOM 712 O O . LYS A 1 92 ? -3.738 9.930 9.472 1.00 93.62 92 LYS A O 1
ATOM 717 N N . LEU A 1 93 ? -4.347 11.863 10.435 1.00 92.00 93 LEU A N 1
ATOM 718 C CA . LEU A 1 93 ? -5.084 12.337 9.265 1.00 92.00 93 LEU A CA 1
ATOM 719 C C . LEU A 1 93 ? -4.097 12.801 8.184 1.00 92.00 93 LEU A C 1
ATOM 721 O O . LEU A 1 93 ? -3.494 13.867 8.300 1.00 92.00 93 LEU A O 1
ATOM 725 N N . GLU A 1 94 ? -3.924 12.001 7.131 1.00 90.69 94 GLU A N 1
ATOM 726 C CA . GLU A 1 94 ? -3.026 12.355 6.025 1.00 90.69 94 GLU A CA 1
ATOM 727 C C . GLU A 1 94 ? -3.702 13.240 4.974 1.00 90.69 94 GLU A C 1
ATOM 729 O O . GLU A 1 94 ? -3.160 14.278 4.588 1.00 90.69 94 GLU A O 1
ATOM 734 N N . TYR A 1 95 ? -4.888 12.837 4.505 1.00 90.75 95 TYR A N 1
ATOM 735 C CA . TYR A 1 95 ? -5.538 13.452 3.349 1.00 90.75 95 TYR A CA 1
ATOM 736 C C . TYR A 1 95 ? -7.053 13.532 3.505 1.00 90.75 95 TYR A C 1
ATOM 738 O O . TYR A 1 95 ? -7.702 12.579 3.928 1.00 90.75 95 TYR A O 1
ATOM 746 N N . VAL A 1 96 ? -7.625 14.643 3.035 1.00 91.06 96 VAL A N 1
ATOM 747 C CA . VAL A 1 96 ? -9.063 14.759 2.765 1.00 91.06 96 VAL A CA 1
ATOM 748 C C . VAL A 1 96 ? -9.281 14.524 1.272 1.00 91.06 96 VAL A C 1
ATOM 750 O O . VAL A 1 96 ? -9.028 15.399 0.434 1.00 91.06 96 VAL A O 1
ATOM 753 N N . ILE A 1 97 ? -9.687 13.301 0.937 1.00 92.75 97 ILE A N 1
ATOM 754 C CA . ILE A 1 97 ? -9.807 12.814 -0.441 1.00 92.75 97 ILE A CA 1
ATOM 755 C C . ILE A 1 97 ? -11.115 13.325 -1.058 1.00 92.75 97 ILE A C 1
ATOM 757 O O . ILE A 1 97 ? -12.183 13.222 -0.464 1.00 92.75 97 ILE A O 1
ATOM 761 N N . LYS A 1 98 ? -11.037 13.867 -2.277 1.00 92.38 98 LYS A N 1
ATOM 762 C CA . LYS A 1 98 ? -12.201 14.255 -3.091 1.00 92.38 98 LYS A CA 1
ATOM 763 C C . LYS A 1 98 ? -12.617 13.162 -4.064 1.00 92.38 98 LYS A C 1
ATOM 765 O O . LYS A 1 98 ? -13.805 12.961 -4.281 1.00 92.38 98 LYS A O 1
ATOM 770 N N . LYS A 1 99 ? -11.643 12.478 -4.666 1.00 92.31 99 LYS A N 1
ATOM 771 C CA . LYS A 1 99 ? -11.885 11.348 -5.566 1.00 92.31 99 LYS A CA 1
ATOM 772 C C . LYS A 1 99 ? -10.729 10.365 -5.450 1.00 92.31 99 LYS A C 1
ATOM 774 O O . LYS A 1 99 ? -9.574 10.774 -5.533 1.00 92.31 99 LYS A O 1
ATOM 779 N N . GLY A 1 100 ? -11.036 9.089 -5.260 1.00 92.31 100 GLY A N 1
ATOM 780 C CA . GLY A 1 100 ? -10.056 8.009 -5.228 1.00 92.31 100 GLY A CA 1
ATOM 781 C C . GLY A 1 100 ? -10.499 6.878 -6.145 1.00 92.31 100 GLY A C 1
ATOM 782 O O . GLY A 1 100 ? -11.685 6.558 -6.179 1.00 92.31 100 GLY A O 1
ATOM 783 N N . ILE A 1 101 ? -9.569 6.301 -6.901 1.00 91.44 101 ILE A N 1
ATOM 784 C CA . ILE A 1 101 ? -9.812 5.104 -7.714 1.00 91.44 101 ILE A CA 1
ATOM 785 C C . ILE A 1 101 ? -8.862 4.020 -7.219 1.00 91.44 101 ILE A C 1
ATOM 787 O O . ILE A 1 101 ? -7.645 4.203 -7.256 1.00 91.44 101 ILE A O 1
ATOM 791 N N . PHE A 1 102 ? -9.423 2.899 -6.772 1.00 91.00 102 PHE A N 1
ATOM 792 C CA . PHE A 1 102 ? -8.688 1.754 -6.244 1.00 91.00 102 PHE A CA 1
ATOM 793 C C . PHE A 1 102 ? -8.917 0.563 -7.170 1.00 91.00 102 PHE A C 1
ATOM 795 O O . PHE A 1 102 ? -10.034 0.070 -7.277 1.00 91.00 102 PHE A O 1
ATOM 802 N N . ILE A 1 103 ? -7.867 0.130 -7.868 1.00 87.44 103 ILE A N 1
ATOM 803 C CA . ILE A 1 103 ? -7.958 -0.959 -8.853 1.00 87.44 103 ILE A CA 1
ATOM 804 C C . ILE A 1 103 ? -7.585 -2.292 -8.209 1.00 87.44 103 ILE A C 1
ATOM 806 O O . ILE A 1 103 ? -8.245 -3.306 -8.412 1.00 87.44 103 ILE A O 1
ATOM 810 N N . SER A 1 104 ? -6.495 -2.301 -7.443 1.00 85.81 104 SER A N 1
ATOM 811 C CA . SER A 1 104 ? -5.980 -3.501 -6.787 1.00 85.81 104 SER A CA 1
ATOM 812 C C . SER A 1 104 ? -5.135 -3.128 -5.563 1.00 85.81 104 SER A C 1
ATOM 814 O O . SER A 1 104 ? -4.807 -1.951 -5.377 1.00 85.81 104 SER A O 1
ATOM 816 N N . PRO A 1 105 ? -4.714 -4.101 -4.730 1.00 88.12 105 PRO A N 1
ATOM 817 C CA . PRO A 1 105 ? -3.832 -3.828 -3.599 1.00 88.12 105 PRO A CA 1
ATOM 818 C C . PRO A 1 105 ? -2.577 -3.059 -4.034 1.00 88.12 105 PRO A C 1
ATOM 820 O O . PRO A 1 105 ? -1.858 -3.497 -4.934 1.00 88.12 105 PRO A O 1
ATOM 823 N N . LYS A 1 106 ? -2.314 -1.912 -3.393 1.00 88.00 106 LYS A N 1
ATOM 824 C CA . LYS A 1 106 ? -1.189 -0.999 -3.685 1.00 88.00 106 LYS A CA 1
ATOM 825 C C . LYS A 1 106 ? -1.177 -0.425 -5.117 1.00 88.00 106 LYS A C 1
ATOM 827 O O . LYS A 1 106 ? -0.111 -0.045 -5.613 1.00 88.00 106 LYS A O 1
ATOM 832 N N . VAL A 1 107 ? -2.339 -0.369 -5.775 1.00 89.25 107 VAL A N 1
ATOM 833 C CA . VAL A 1 107 ? -2.543 0.275 -7.083 1.00 89.25 107 VAL A CA 1
ATOM 834 C C . VAL A 1 107 ? -3.792 1.155 -7.027 1.00 89.25 107 VAL A C 1
ATOM 836 O O . VAL A 1 107 ? -4.919 0.686 -7.201 1.00 89.25 107 VAL A O 1
ATOM 839 N N . TYR A 1 108 ? -3.585 2.440 -6.757 1.00 90.75 108 TYR A N 1
ATOM 840 C CA . TYR A 1 108 ? -4.651 3.426 -6.618 1.00 90.75 108 TYR A CA 1
ATOM 841 C C . TYR A 1 108 ? -4.165 4.843 -6.937 1.00 90.75 108 TYR A C 1
ATOM 843 O O . TYR A 1 108 ? -2.968 5.136 -6.892 1.00 90.75 108 TYR A O 1
ATOM 851 N N . VAL A 1 109 ? -5.107 5.737 -7.226 1.00 92.38 109 VAL A N 1
ATOM 852 C CA . VAL A 1 109 ? -4.849 7.171 -7.397 1.00 92.38 109 VAL A CA 1
ATOM 853 C C . VAL A 1 109 ? -5.815 7.982 -6.544 1.00 92.38 109 VAL A C 1
ATOM 855 O O . VAL A 1 109 ? -7.007 7.677 -6.487 1.00 92.38 109 VAL A O 1
ATOM 858 N N . LEU A 1 110 ? -5.300 9.014 -5.877 1.00 92.69 110 LEU A N 1
ATOM 859 C CA . LEU A 1 110 ? -6.061 9.908 -5.008 1.00 92.69 110 LEU A CA 1
ATOM 860 C C . LEU A 1 110 ? -5.951 11.347 -5.499 1.00 92.69 110 LEU A C 1
ATOM 862 O O . LEU A 1 110 ? -4.852 11.846 -5.729 1.00 92.69 110 LEU A O 1
ATOM 866 N N . LYS A 1 111 ? -7.089 12.032 -5.568 1.00 93.38 111 LYS A N 1
ATOM 867 C CA . LYS A 1 111 ? -7.190 13.488 -5.660 1.00 93.38 111 LYS A CA 1
ATOM 868 C C . LYS A 1 111 ? -7.654 14.029 -4.320 1.00 93.38 111 LYS A C 1
ATOM 870 O O . LYS A 1 111 ? -8.740 13.678 -3.855 1.00 93.38 111 LYS A O 1
ATOM 875 N N . TYR A 1 112 ? -6.845 14.876 -3.701 1.00 92.88 112 TYR A N 1
ATOM 876 C CA . TYR A 1 112 ? -7.089 15.412 -2.363 1.00 92.88 112 TYR A CA 1
ATOM 877 C C . TYR A 1 112 ? -6.771 16.903 -2.303 1.00 92.88 112 TYR A C 1
ATOM 879 O O . TYR A 1 112 ? -6.093 17.449 -3.173 1.00 92.88 112 TYR A O 1
ATOM 887 N N . ILE A 1 113 ? -7.279 17.574 -1.273 1.00 89.75 113 ILE A N 1
ATOM 888 C CA . ILE A 1 113 ? -6.991 18.992 -1.045 1.00 89.75 113 ILE A CA 1
ATOM 889 C C . ILE A 1 113 ? -5.850 19.109 -0.043 1.00 89.75 113 ILE A C 1
ATOM 891 O O . ILE A 1 113 ? -5.902 18.531 1.041 1.00 89.75 113 ILE A O 1
ATOM 895 N N . LYS A 1 114 ? -4.835 19.897 -0.393 1.00 88.62 114 LYS A N 1
ATOM 896 C CA . LYS A 1 114 ? -3.776 20.324 0.524 1.00 88.62 114 LYS A CA 1
ATOM 897 C C . LYS A 1 114 ? -3.615 21.831 0.400 1.00 88.62 114 LYS A C 1
ATOM 899 O O . LYS A 1 114 ? -3.379 22.326 -0.696 1.00 88.62 114 LYS A O 1
ATOM 904 N N . ASN A 1 115 ? -3.767 22.561 1.505 1.00 86.06 115 ASN A N 1
ATOM 905 C CA . ASN A 1 115 ? -3.659 24.027 1.543 1.00 86.06 115 ASN A CA 1
ATOM 906 C C . ASN A 1 115 ? -4.516 24.718 0.463 1.00 86.06 115 ASN A C 1
ATOM 908 O O . ASN A 1 115 ? -4.029 25.556 -0.291 1.00 86.06 115 ASN A O 1
ATOM 912 N N . ASN A 1 116 ? -5.783 24.308 0.342 1.00 85.44 116 ASN A N 1
ATOM 913 C CA . ASN A 1 116 ? -6.732 24.814 -0.659 1.00 85.44 116 ASN A CA 1
ATOM 914 C C . ASN A 1 116 ? -6.351 24.566 -2.135 1.00 85.44 116 ASN A C 1
ATOM 916 O O . ASN A 1 116 ? -6.991 25.102 -3.034 1.00 85.44 116 ASN A O 1
ATOM 920 N N . THR A 1 117 ? -5.341 23.731 -2.394 1.00 86.62 117 THR A N 1
ATOM 921 C CA . THR A 1 117 ? -4.910 23.338 -3.739 1.00 86.62 117 THR A CA 1
ATOM 922 C C . THR A 1 117 ? -5.256 21.873 -3.986 1.00 86.62 117 THR A C 1
ATOM 924 O O . THR A 1 117 ? -5.057 21.023 -3.112 1.00 86.62 117 THR A O 1
ATOM 927 N N . LEU A 1 118 ? -5.780 21.571 -5.175 1.00 89.25 118 LEU A N 1
ATOM 928 C CA . LEU A 1 118 ? -6.045 20.200 -5.602 1.00 89.25 118 LEU A CA 1
ATOM 929 C C . LEU A 1 118 ? -4.723 19.516 -5.966 1.00 89.25 118 LEU A C 1
ATOM 931 O O . LEU A 1 118 ? -4.014 19.963 -6.863 1.00 89.25 118 LEU A O 1
ATOM 935 N N . MET A 1 119 ? -4.417 18.430 -5.267 1.00 89.44 119 MET A N 1
ATOM 936 C CA . MET A 1 119 ? -3.229 17.608 -5.470 1.00 89.44 119 MET A CA 1
ATOM 937 C C . MET A 1 119 ? -3.635 16.204 -5.914 1.00 89.44 119 MET A C 1
ATOM 939 O O . MET A 1 119 ? -4.725 15.726 -5.592 1.00 89.44 119 MET A O 1
ATOM 943 N N . GLU A 1 120 ? -2.735 15.537 -6.629 1.00 89.69 120 GLU A N 1
ATOM 944 C CA . GLU A 1 120 ? -2.896 14.158 -7.080 1.00 89.69 120 GLU A CA 1
ATOM 945 C C . GLU A 1 120 ? -1.724 13.312 -6.582 1.00 89.69 120 GLU A C 1
ATOM 947 O O . GLU A 1 120 ? -0.574 13.750 -6.582 1.00 89.69 120 GLU A O 1
ATOM 952 N N . THR A 1 121 ? -2.006 12.095 -6.130 1.00 88.56 121 THR A N 1
ATOM 953 C CA . THR A 1 121 ? -0.976 11.113 -5.788 1.00 88.56 121 THR A CA 1
ATOM 954 C C . THR A 1 121 ? -1.355 9.755 -6.340 1.00 88.56 121 THR A C 1
ATOM 956 O O . THR A 1 121 ? -2.434 9.232 -6.061 1.00 88.56 121 THR A O 1
ATOM 959 N N . THR A 1 122 ? -0.425 9.181 -7.097 1.00 88.38 122 THR A N 1
ATOM 960 C CA . THR A 1 122 ? -0.541 7.851 -7.683 1.00 88.38 122 THR A CA 1
ATOM 961 C C . THR A 1 122 ? 0.345 6.877 -6.921 1.00 88.38 122 THR A C 1
ATOM 963 O O . THR A 1 122 ? 1.557 7.073 -6.806 1.00 88.38 122 THR A O 1
ATOM 966 N N . VAL A 1 123 ? -0.251 5.788 -6.443 1.00 86.38 123 VAL A N 1
ATOM 967 C CA . VAL A 1 123 ? 0.458 4.666 -5.831 1.00 86.38 123 VAL A CA 1
ATOM 968 C C . VAL A 1 123 ? 0.316 3.467 -6.749 1.00 86.38 123 VAL A C 1
ATOM 970 O O . VAL A 1 123 ? -0.781 3.010 -7.040 1.00 86.38 123 VAL A O 1
ATOM 973 N N . CYS A 1 124 ? 1.445 2.976 -7.246 1.00 85.44 124 CYS A N 1
ATOM 974 C CA . CYS A 1 124 ? 1.504 1.893 -8.218 1.00 85.44 124 CYS A CA 1
ATOM 975 C C . CYS A 1 124 ? 2.662 0.968 -7.869 1.00 85.44 124 CYS A C 1
ATOM 977 O O . CYS A 1 124 ? 3.809 1.216 -8.243 1.00 85.44 124 CYS A O 1
ATOM 979 N N . LYS A 1 125 ? 2.386 -0.105 -7.125 1.00 80.00 125 LYS A N 1
ATOM 980 C CA . LYS A 1 125 ? 3.396 -1.137 -6.876 1.00 80.00 125 LYS A CA 1
ATOM 981 C C . LYS A 1 125 ? 3.450 -2.108 -8.055 1.00 80.00 125 LYS A C 1
ATOM 983 O O . LYS A 1 125 ? 2.440 -2.670 -8.457 1.00 80.00 125 LYS A O 1
ATOM 988 N N . GLY A 1 126 ? 4.643 -2.311 -8.615 1.00 74.19 126 GLY A N 1
ATOM 989 C CA . GLY A 1 126 ? 4.881 -3.213 -9.755 1.00 74.19 126 GLY A CA 1
ATOM 990 C C . GLY A 1 126 ? 4.613 -2.584 -11.131 1.00 74.19 126 GLY A C 1
ATOM 991 O O . GLY A 1 126 ? 5.297 -2.921 -12.103 1.00 74.19 126 GLY A O 1
ATOM 992 N N . LEU A 1 127 ? 3.703 -1.613 -11.196 1.00 70.75 127 LEU A N 1
ATOM 993 C CA . LEU A 1 127 ? 3.465 -0.756 -12.359 1.00 70.75 127 LEU A CA 1
ATOM 994 C C . LEU A 1 127 ? 4.397 0.471 -12.314 1.00 70.75 127 LEU A C 1
ATOM 996 O O . LEU A 1 127 ? 4.888 0.845 -11.250 1.00 70.75 127 LEU A O 1
ATOM 1000 N N . GLY A 1 128 ? 4.727 1.052 -13.472 1.00 68.12 128 GLY A N 1
ATOM 1001 C CA . GLY A 1 128 ? 5.541 2.274 -13.517 1.00 68.12 128 GLY A CA 1
ATOM 1002 C C . GLY A 1 128 ? 4.842 3.444 -12.813 1.00 68.12 128 GLY A C 1
ATOM 1003 O O . GLY A 1 128 ? 3.621 3.443 -12.685 1.00 68.12 128 GLY A O 1
ATOM 1004 N N . LYS A 1 129 ? 5.604 4.452 -12.367 1.00 69.06 129 LYS A N 1
ATOM 1005 C CA . LYS A 1 129 ? 5.048 5.639 -11.686 1.00 69.06 129 LYS A CA 1
ATOM 1006 C C . LYS A 1 129 ? 4.325 6.615 -12.629 1.00 69.06 129 LYS A C 1
ATOM 1008 O O . LYS A 1 129 ? 3.693 7.547 -12.154 1.00 69.06 129 LYS A O 1
ATOM 1013 N N . ASP A 1 130 ? 4.372 6.381 -13.938 1.00 77.56 130 ASP A N 1
ATOM 1014 C CA . ASP A 1 130 ? 3.929 7.330 -14.973 1.00 77.56 130 ASP A CA 1
ATOM 1015 C C . ASP A 1 130 ? 2.436 7.197 -15.337 1.00 77.56 130 ASP A C 1
ATOM 1017 O O . ASP A 1 130 ? 2.027 7.428 -16.485 1.00 77.56 130 ASP A O 1
ATOM 1021 N N . LEU A 1 131 ? 1.617 6.762 -14.376 1.00 83.44 131 LEU A N 1
ATOM 1022 C CA . LEU A 1 131 ? 0.172 6.639 -14.540 1.00 83.44 131 LEU A CA 1
ATOM 1023 C C . LEU A 1 131 ? -0.524 7.890 -14.019 1.00 83.44 131 LEU A C 1
ATOM 1025 O O . LEU A 1 131 ? -0.355 8.291 -12.866 1.00 83.44 131 LEU A O 1
ATOM 1029 N N . THR A 1 132 ? -1.314 8.486 -14.901 1.00 86.38 132 THR A N 1
ATOM 1030 C CA . THR A 1 132 ? -2.138 9.658 -14.606 1.00 86.3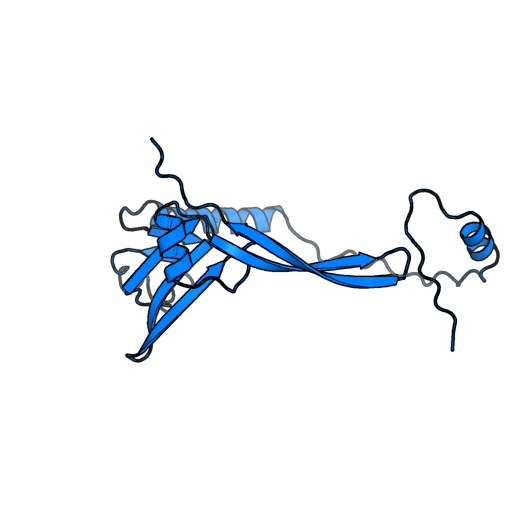8 132 THR A CA 1
ATOM 1031 C C . THR A 1 132 ? -3.518 9.230 -14.128 1.00 86.38 132 THR A C 1
ATOM 1033 O O . THR A 1 132 ? -3.968 8.124 -14.427 1.00 86.38 132 THR A O 1
ATOM 1036 N N . PHE A 1 133 ? -4.248 10.118 -13.458 1.00 87.50 133 PHE A N 1
ATOM 1037 C CA . PHE A 1 133 ? -5.644 9.863 -13.101 1.00 87.50 133 PHE A CA 1
ATOM 1038 C C . PHE A 1 133 ? -6.525 9.408 -14.271 1.00 87.50 133 PHE A C 1
ATOM 1040 O O . PHE A 1 133 ? -7.350 8.514 -14.112 1.00 87.50 133 PHE A O 1
ATOM 1047 N N . ASN A 1 134 ? -6.328 9.988 -15.457 1.00 88.56 134 ASN A N 1
ATOM 1048 C CA . ASN A 1 134 ? -7.080 9.615 -16.654 1.00 88.56 134 ASN A CA 1
ATOM 1049 C C . ASN A 1 134 ? -6.769 8.176 -17.100 1.00 88.56 134 ASN A C 1
ATOM 1051 O O . ASN A 1 134 ? -7.652 7.468 -17.574 1.00 88.56 134 ASN A O 1
ATOM 1055 N N . ASP A 1 135 ? -5.527 7.714 -16.911 1.00 88.44 135 ASP A N 1
ATOM 1056 C CA . ASP A 1 135 ? -5.174 6.313 -17.158 1.00 88.44 135 ASP A CA 1
ATOM 1057 C C . ASP A 1 135 ? -5.938 5.383 -16.200 1.00 88.44 135 ASP A C 1
ATOM 1059 O O . ASP A 1 135 ? -6.415 4.334 -16.616 1.00 88.44 135 ASP A O 1
ATOM 1063 N N . PHE A 1 136 ? -6.114 5.778 -14.936 1.00 88.62 136 PHE A N 1
ATOM 1064 C CA . PHE A 1 136 ? -6.916 5.018 -13.971 1.00 88.62 136 PHE A CA 1
ATOM 1065 C C . PHE A 1 136 ? -8.406 4.992 -14.315 1.00 88.62 136 PHE A C 1
ATOM 1067 O O . PHE A 1 136 ? -9.038 3.953 -14.145 1.00 88.62 136 PHE A O 1
ATOM 1074 N N . GLU A 1 137 ? -8.970 6.094 -14.815 1.00 88.94 137 GLU A N 1
ATOM 1075 C CA . GLU A 1 137 ? -10.359 6.121 -15.293 1.00 88.94 137 GLU A CA 1
ATOM 1076 C C . GLU A 1 137 ? -10.560 5.172 -16.479 1.00 88.94 137 GLU A C 1
ATOM 1078 O O . GLU A 1 137 ? -11.516 4.400 -16.485 1.00 88.94 137 GLU A O 1
ATOM 1083 N N . LYS A 1 138 ? -9.614 5.144 -17.426 1.00 88.62 138 LYS A N 1
ATOM 1084 C CA . LYS A 1 138 ? -9.612 4.181 -18.538 1.00 88.62 138 LYS A CA 1
ATOM 1085 C C . LYS A 1 138 ? -9.524 2.740 -18.055 1.00 88.62 138 LYS A C 1
ATOM 1087 O O . LYS A 1 138 ? -10.311 1.897 -18.477 1.00 88.62 138 LYS A O 1
ATOM 1092 N N . LEU A 1 139 ? -8.601 2.460 -17.135 1.00 87.88 139 LEU A N 1
ATOM 1093 C CA . LEU A 1 139 ? -8.451 1.123 -16.562 1.00 87.88 139 LEU A CA 1
ATOM 1094 C C . LEU A 1 139 ? -9.715 0.677 -15.819 1.00 87.88 139 LEU A C 1
ATOM 1096 O O . LEU A 1 139 ? -10.072 -0.494 -15.902 1.00 87.88 139 LEU A O 1
ATOM 1100 N N . LEU A 1 140 ? -10.397 1.590 -15.123 1.00 86.88 140 LEU A N 1
ATOM 1101 C CA . LEU A 1 140 ? -11.669 1.310 -14.458 1.00 86.88 140 LEU A CA 1
ATOM 1102 C C . LEU A 1 140 ? -12.801 1.052 -15.465 1.00 86.88 140 LEU A C 1
ATOM 1104 O O . LEU A 1 140 ? -13.634 0.186 -15.226 1.00 86.88 140 LEU A O 1
ATOM 1108 N N . ALA A 1 141 ? -12.805 1.756 -16.600 1.00 86.56 141 ALA A N 1
ATOM 1109 C CA . ALA A 1 141 ? -13.744 1.539 -17.703 1.00 86.56 141 ALA A CA 1
ATOM 1110 C C . ALA A 1 141 ? -13.476 0.243 -18.501 1.00 86.56 141 ALA A C 1
ATOM 1112 O O . ALA A 1 141 ? -14.205 -0.066 -19.441 1.00 86.56 141 ALA A O 1
ATOM 1113 N N . GLY A 1 142 ? -12.435 -0.519 -18.147 1.00 84.00 142 GLY A N 1
ATOM 1114 C CA . GLY A 1 142 ? -12.045 -1.747 -18.840 1.00 84.00 142 GLY A CA 1
ATOM 1115 C C . GLY A 1 142 ? -11.168 -1.525 -20.074 1.00 84.00 142 GLY A C 1
ATOM 1116 O O . GLY A 1 142 ? -10.836 -2.483 -20.774 1.00 84.00 142 GLY A O 1
ATOM 1117 N N . GLU A 1 143 ? -10.737 -0.290 -20.333 1.00 87.06 143 GLU A N 1
ATOM 1118 C CA . GLU A 1 143 ? -9.809 0.022 -21.414 1.00 87.06 143 GLU A CA 1
ATOM 1119 C C . GLU A 1 143 ? -8.367 -0.336 -21.033 1.00 87.06 143 GLU A C 1
ATOM 1121 O O . GLU A 1 143 ? -7.932 -0.210 -19.887 1.00 87.06 143 GLU A O 1
ATOM 1126 N N . ASN A 1 144 ? -7.587 -0.767 -22.025 1.00 87.06 144 ASN A N 1
ATOM 1127 C CA . ASN A 1 144 ? -6.176 -1.076 -21.828 1.00 87.06 144 ASN A CA 1
ATOM 1128 C C . ASN A 1 144 ? -5.324 0.191 -21.945 1.00 87.06 144 ASN A C 1
ATOM 1130 O O . ASN A 1 144 ? -5.476 0.970 -22.885 1.00 87.06 144 ASN A O 1
ATOM 1134 N N . VAL A 1 145 ? -4.350 0.340 -21.050 1.00 85.62 145 VAL A N 1
ATOM 1135 C CA . VAL A 1 145 ? -3.376 1.436 -21.094 1.00 85.62 145 VAL A CA 1
ATOM 1136 C C . VAL A 1 145 ? -2.018 0.882 -21.505 1.00 85.62 145 VAL A C 1
ATOM 1138 O O . VAL A 1 145 ? -1.495 -0.043 -20.885 1.00 85.62 145 VAL A O 1
ATOM 1141 N N . ILE A 1 146 ? -1.430 1.443 -22.562 1.00 84.56 146 ILE A N 1
ATOM 1142 C CA . ILE A 1 146 ? -0.104 1.058 -23.057 1.00 84.56 146 ILE A CA 1
ATOM 1143 C C . ILE A 1 146 ? 0.900 2.121 -22.618 1.00 84.56 146 ILE A C 1
ATOM 1145 O O . ILE A 1 146 ? 0.694 3.312 -22.849 1.00 84.56 146 ILE A O 1
ATOM 1149 N N . LYS A 1 147 ? 1.993 1.697 -21.984 1.00 84.56 147 LYS A N 1
ATOM 1150 C CA . LYS A 1 147 ? 3.065 2.590 -21.525 1.00 84.56 147 LYS A CA 1
ATOM 1151 C C . LYS A 1 147 ? 4.427 2.021 -21.892 1.00 84.56 147 LYS A C 1
ATOM 1153 O O . LYS A 1 147 ? 4.584 0.823 -22.116 1.00 84.56 147 LYS A O 1
ATOM 1158 N N . MET A 1 148 ? 5.421 2.898 -21.928 1.00 82.75 148 MET A N 1
ATOM 1159 C CA . MET A 1 148 ? 6.823 2.525 -22.088 1.00 82.75 148 MET A CA 1
ATOM 1160 C C . MET A 1 148 ? 7.444 2.253 -20.721 1.00 82.75 148 MET A C 1
ATOM 1162 O O . MET A 1 148 ? 7.209 2.993 -19.768 1.00 82.75 148 MET A O 1
ATOM 1166 N N . LYS A 1 149 ? 8.243 1.190 -20.612 1.00 82.88 149 LYS A N 1
ATOM 1167 C CA . LYS A 1 149 ? 9.043 0.904 -19.418 1.00 82.88 149 LYS A CA 1
ATOM 1168 C C . LYS A 1 149 ? 10.477 0.600 -19.810 1.00 82.88 149 LYS A C 1
ATOM 1170 O O . LYS A 1 149 ? 10.731 -0.147 -20.753 1.00 82.88 149 LYS A O 1
ATOM 1175 N N . LYS A 1 150 ? 11.403 1.170 -19.040 1.00 86.44 150 LYS A N 1
ATOM 1176 C CA . LYS A 1 150 ? 12.833 0.880 -19.123 1.00 86.44 150 LYS A CA 1
ATOM 1177 C C . LYS A 1 150 ? 13.136 -0.411 -18.375 1.00 86.44 150 LYS A C 1
ATOM 1179 O O . LYS A 1 150 ? 12.779 -0.563 -17.206 1.00 86.44 150 LYS A O 1
ATOM 1184 N N . TYR A 1 151 ? 13.805 -1.323 -19.057 1.00 84.31 151 TYR A N 1
ATOM 1185 C CA . TYR A 1 151 ? 14.322 -2.567 -18.518 1.00 84.31 151 TYR A CA 1
ATOM 1186 C C . TYR A 1 151 ? 15.843 -2.507 -18.545 1.00 84.31 151 TYR A C 1
ATOM 1188 O O . TYR A 1 151 ? 16.442 -2.196 -19.570 1.00 84.31 151 TYR A O 1
ATOM 1196 N N . PHE A 1 152 ? 16.453 -2.822 -17.409 1.00 88.94 152 PHE A N 1
ATOM 1197 C CA . PHE A 1 152 ? 17.896 -2.970 -17.289 1.00 88.94 152 PHE A CA 1
ATOM 1198 C C . PHE A 1 152 ? 18.218 -4.445 -17.485 1.00 88.94 152 PHE A C 1
ATOM 1200 O O . PHE A 1 152 ? 17.881 -5.274 -16.637 1.00 88.94 152 PHE A O 1
ATOM 1207 N N . VAL A 1 153 ? 18.800 -4.780 -18.631 1.00 89.69 153 VAL A N 1
ATOM 1208 C CA . VAL A 1 153 ? 19.125 -6.154 -19.005 1.00 89.69 153 VAL A CA 1
ATOM 1209 C C . VAL A 1 153 ? 20.629 -6.358 -18.831 1.00 89.69 153 VAL A C 1
ATOM 1211 O O . VAL A 1 153 ? 21.414 -5.776 -19.581 1.00 89.69 153 VAL A O 1
ATOM 1214 N N . PRO A 1 154 ? 21.066 -7.153 -17.837 1.00 85.62 154 PRO A N 1
ATOM 1215 C CA . PRO A 1 154 ? 22.482 -7.421 -17.647 1.00 85.62 154 PRO A CA 1
ATOM 1216 C C . PRO A 1 154 ? 23.006 -8.321 -18.773 1.00 85.62 154 PRO A C 1
ATOM 1218 O O . PRO A 1 154 ? 22.533 -9.443 -18.968 1.00 85.62 154 PRO A O 1
ATOM 1221 N N . ARG A 1 155 ? 24.017 -7.834 -19.492 1.00 86.88 155 ARG A N 1
ATOM 1222 C CA . ARG A 1 155 ? 24.789 -8.567 -20.497 1.00 86.88 155 ARG A CA 1
ATOM 1223 C C . ARG A 1 155 ? 26.011 -9.169 -19.821 1.00 86.88 155 ARG A C 1
ATOM 1225 O O . ARG A 1 155 ? 27.090 -8.582 -19.778 1.00 86.88 155 ARG A O 1
ATOM 1232 N N . LEU A 1 156 ? 25.796 -10.338 -19.217 1.00 83.94 156 LEU A N 1
ATOM 1233 C CA . LEU A 1 156 ? 26.803 -11.043 -18.413 1.00 83.94 156 LEU A CA 1
ATOM 1234 C C . LEU A 1 156 ? 28.057 -11.419 -19.216 1.00 83.94 156 LEU A C 1
ATOM 1236 O O . LEU A 1 156 ? 29.131 -11.537 -18.641 1.00 83.94 156 LEU A O 1
ATOM 1240 N N . ASP A 1 157 ? 27.907 -11.600 -20.527 1.00 85.56 157 ASP A N 1
ATOM 1241 C CA . ASP A 1 157 ? 28.965 -11.865 -21.501 1.00 85.56 157 ASP A CA 1
ATOM 1242 C C . ASP A 1 157 ? 29.945 -10.695 -21.655 1.00 85.56 157 ASP A C 1
ATOM 1244 O O . ASP A 1 157 ? 31.143 -10.909 -21.814 1.00 85.56 157 ASP A O 1
ATOM 1248 N N . LEU A 1 158 ? 29.437 -9.465 -21.582 1.00 83.62 158 LEU A N 1
ATOM 1249 C CA . LEU A 1 158 ? 30.201 -8.238 -21.816 1.00 83.62 158 LEU A CA 1
ATOM 1250 C C . LEU A 1 158 ? 30.495 -7.466 -20.522 1.00 83.62 158 LEU A C 1
ATOM 1252 O O . LEU A 1 158 ? 31.201 -6.462 -20.552 1.00 83.62 158 LEU A O 1
ATOM 1256 N N . GLY A 1 159 ? 29.932 -7.901 -19.391 1.00 86.19 159 GLY A N 1
ATOM 1257 C CA . GLY A 1 159 ? 30.003 -7.170 -18.126 1.00 86.19 159 GLY A CA 1
ATOM 1258 C C . GLY A 1 159 ? 29.268 -5.824 -18.159 1.00 86.19 159 GLY A C 1
ATOM 1259 O O . GLY A 1 159 ? 29.556 -4.952 -17.343 1.00 86.19 159 GLY A O 1
ATOM 1260 N N . THR A 1 160 ? 28.333 -5.631 -19.093 1.00 88.75 160 THR A N 1
ATOM 1261 C CA . THR A 1 160 ? 27.598 -4.373 -19.287 1.00 88.75 160 THR A CA 1
ATOM 1262 C C . THR A 1 160 ? 26.119 -4.518 -18.927 1.00 88.75 160 THR A C 1
ATOM 1264 O O . THR A 1 160 ? 25.591 -5.620 -18.773 1.00 88.75 160 THR A O 1
ATOM 1267 N N . VAL A 1 161 ? 25.425 -3.389 -18.770 1.00 89.31 161 VAL A N 1
ATOM 1268 C CA . VAL A 1 161 ? 23.966 -3.347 -18.606 1.00 89.31 161 VAL A CA 1
ATOM 1269 C C . VAL A 1 161 ? 23.380 -2.602 -19.792 1.00 89.31 161 VAL A C 1
ATOM 1271 O O . VAL A 1 161 ? 23.701 -1.438 -20.022 1.00 89.31 161 VAL A O 1
ATOM 1274 N N . GLU A 1 162 ? 22.512 -3.277 -20.534 1.00 91.50 162 GLU A N 1
ATOM 1275 C CA . GLU A 1 162 ? 21.780 -2.695 -21.648 1.00 91.50 162 GLU A CA 1
ATOM 1276 C C . GLU A 1 162 ? 20.452 -2.128 -21.139 1.00 91.50 162 GLU A C 1
ATOM 1278 O O . GLU A 1 162 ? 19.730 -2.780 -20.379 1.00 91.50 162 GLU A O 1
ATOM 1283 N N . ILE A 1 163 ? 20.128 -0.900 -21.538 1.00 90.81 163 ILE A N 1
ATOM 1284 C CA . ILE A 1 163 ? 18.856 -0.264 -21.194 1.00 90.81 163 ILE A CA 1
ATOM 1285 C C . ILE A 1 163 ? 17.936 -0.416 -22.398 1.00 90.81 163 ILE A C 1
ATOM 1287 O O . ILE A 1 163 ? 18.146 0.219 -23.427 1.00 90.81 163 ILE A O 1
ATOM 1291 N N . ILE A 1 164 ? 16.916 -1.258 -22.258 1.00 89.56 164 ILE A N 1
ATOM 1292 C CA . ILE A 1 164 ? 15.935 -1.522 -23.310 1.00 89.56 164 ILE A CA 1
ATOM 1293 C C . ILE A 1 164 ? 14.616 -0.883 -22.910 1.00 89.56 164 ILE A C 1
ATOM 1295 O O . ILE A 1 164 ? 14.122 -1.099 -21.803 1.00 89.56 164 ILE A O 1
ATOM 1299 N N . GLU A 1 165 ? 14.004 -0.141 -23.821 1.00 88.19 165 GLU A N 1
ATOM 1300 C CA . GLU A 1 165 ? 12.648 0.350 -23.624 1.00 88.19 165 GLU A CA 1
ATOM 1301 C C . GLU A 1 165 ? 11.658 -0.586 -24.317 1.00 88.19 165 GLU A C 1
ATOM 1303 O O . GLU A 1 165 ? 11.794 -0.891 -25.501 1.00 88.19 165 GLU A O 1
ATOM 1308 N N . LYS A 1 166 ? 10.667 -1.081 -23.573 1.00 84.75 166 LYS A N 1
ATOM 1309 C CA . LYS A 1 166 ? 9.602 -1.925 -24.123 1.00 84.75 166 LYS A CA 1
ATOM 1310 C C . LYS A 1 166 ? 8.239 -1.356 -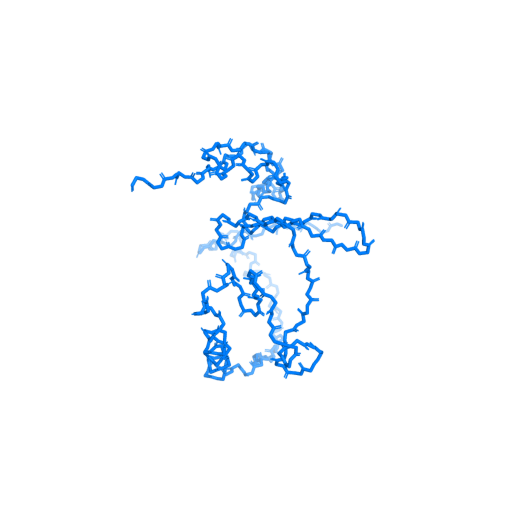23.773 1.00 84.75 166 LYS A C 1
ATOM 1312 O O . LYS A 1 166 ? 8.018 -0.889 -22.652 1.00 84.75 166 LYS A O 1
ATOM 1317 N N . LEU A 1 167 ? 7.323 -1.459 -24.730 1.00 85.19 167 LEU A N 1
ATOM 1318 C CA . LEU A 1 167 ? 5.904 -1.247 -24.486 1.00 85.19 167 LEU A CA 1
ATOM 1319 C C . LEU A 1 167 ? 5.387 -2.367 -23.582 1.00 85.19 167 LEU A C 1
ATOM 1321 O O . LEU A 1 167 ? 5.671 -3.545 -23.806 1.00 85.19 167 LEU A O 1
ATOM 1325 N N . TYR A 1 168 ? 4.612 -1.995 -22.574 1.00 84.19 168 TYR A N 1
ATOM 1326 C CA . TYR A 1 168 ? 3.847 -2.929 -21.764 1.00 84.19 168 TYR A CA 1
ATOM 1327 C C . TYR A 1 168 ? 2.391 -2.473 -21.700 1.00 84.19 168 TYR A C 1
ATOM 1329 O O . TYR A 1 168 ? 2.091 -1.277 -21.664 1.00 84.19 168 TYR A O 1
ATOM 1337 N N . THR A 1 169 ? 1.485 -3.447 -21.711 1.00 84.44 169 THR A N 1
ATOM 1338 C CA . THR A 1 169 ? 0.043 -3.215 -21.653 1.00 84.44 169 THR A CA 1
ATOM 1339 C C . THR A 1 169 ? -0.457 -3.509 -20.251 1.00 84.44 169 THR A C 1
ATOM 1341 O O . THR A 1 169 ? -0.287 -4.615 -19.737 1.00 84.44 169 THR A O 1
ATOM 1344 N N . ILE A 1 170 ? -1.108 -2.524 -19.650 1.00 83.44 170 ILE A N 1
ATOM 1345 C CA . ILE A 1 170 ? -1.871 -2.672 -18.420 1.00 83.44 170 ILE A CA 1
ATOM 1346 C C . ILE A 1 170 ? -3.302 -2.962 -18.837 1.00 83.44 170 ILE A C 1
ATOM 1348 O O . ILE A 1 170 ? -3.909 -2.190 -19.583 1.00 83.44 170 ILE A O 1
ATOM 1352 N N . ARG A 1 171 ? -3.811 -4.113 -18.403 1.00 82.69 171 ARG A N 1
ATOM 1353 C CA . ARG A 1 171 ? -5.175 -4.517 -18.724 1.00 82.69 171 ARG A CA 1
ATOM 1354 C C . ARG A 1 171 ? -6.151 -3.797 -17.805 1.00 82.69 171 ARG A C 1
ATOM 1356 O O . ARG A 1 171 ? -5.918 -3.764 -16.597 1.00 82.69 171 ARG A O 1
ATOM 1363 N N . GLY A 1 172 ? -7.207 -3.241 -18.389 1.00 78.94 172 GLY A N 1
ATOM 1364 C CA . GLY A 1 172 ? -8.312 -2.670 -17.628 1.00 78.94 172 GLY A CA 1
ATOM 1365 C C . GLY A 1 172 ? -9.022 -3.733 -16.791 1.00 78.94 172 GLY A C 1
ATOM 1366 O O . GLY A 1 172 ? -8.954 -4.933 -17.084 1.00 78.94 172 GLY A O 1
ATOM 1367 N N . VAL A 1 173 ? -9.696 -3.286 -15.736 1.00 78.19 173 VAL A N 1
ATOM 1368 C CA . VAL A 1 173 ? -10.570 -4.135 -14.930 1.00 78.19 173 VAL A CA 1
ATOM 1369 C C . VAL A 1 173 ? -11.748 -4.516 -15.810 1.00 78.19 173 VAL A C 1
ATOM 1371 O O . VAL A 1 173 ? -12.495 -3.653 -16.262 1.00 78.19 173 VAL A O 1
ATOM 1374 N N . LYS A 1 174 ? -11.911 -5.808 -16.088 1.00 70.56 174 LYS A N 1
ATOM 1375 C CA . LYS A 1 174 ? -13.141 -6.273 -16.721 1.00 70.56 174 LYS A CA 1
ATOM 1376 C C . LYS A 1 174 ? -14.250 -6.179 -15.674 1.00 70.56 174 LYS A C 1
ATOM 1378 O O . LYS A 1 174 ? -14.045 -6.710 -14.580 1.00 70.56 174 LYS A O 1
ATOM 1383 N N . PRO A 1 175 ? -15.389 -5.529 -15.967 1.00 57.78 175 PRO A N 1
ATOM 1384 C CA . PRO A 1 175 ? -16.589 -5.754 -15.180 1.00 57.78 175 PRO A CA 1
ATOM 1385 C C . PRO A 1 175 ? -16.829 -7.264 -15.193 1.00 57.78 175 PRO A C 1
ATOM 1387 O O . PRO A 1 175 ? -16.846 -7.866 -16.267 1.00 57.78 175 PRO A O 1
ATOM 1390 N N . ASN A 1 176 ? -16.879 -7.887 -14.020 1.00 56.84 176 ASN A N 1
ATOM 1391 C CA . ASN A 1 176 ? -17.276 -9.285 -13.945 1.00 56.84 176 ASN A CA 1
ATOM 1392 C C . ASN A 1 176 ? -18.734 -9.375 -14.423 1.00 56.84 176 ASN A C 1
ATOM 1394 O O . ASN A 1 176 ? -19.564 -8.599 -13.943 1.00 56.84 176 ASN A O 1
ATOM 1398 N N . ASP A 1 177 ? -18.998 -10.284 -15.363 1.00 37.91 177 ASP A N 1
ATOM 1399 C CA . ASP A 1 177 ? -20.322 -10.887 -15.557 1.00 37.91 177 ASP A CA 1
ATOM 1400 C C . ASP A 1 177 ? -20.795 -11.573 -14.260 1.00 37.91 177 ASP A C 1
ATOM 1402 O O . ASP A 1 177 ? -19.926 -12.107 -13.521 1.00 37.91 177 ASP A O 1
#

Foldseek 3Di:
DDDDDDDDDDPDHDPVNVVVVVPDPPDPPPPPVPPPPDDDDPPVVVVVQVVQVVLCVVVCPDPQWPDDDSNDTDGPDDDPPVQEDDDPRRDDDDFDFPDKQDQDVQFIKTFTDDPNDTDIDTGDDPDDRPDDPVNSVCLQVFHKDKDKDWDFCQPVVVRDTDTDIDIDIDTRDDDDD

pLDDT: mean 81.4, std 14.65, range [37.91, 97.06]

Secondary structure (DSSP, 8-state):
----PPPP--SS--HHHHHHHHHS-----------PPP---HHHHHHHHHHHHHHHHHHHTSTTEEEEETTEEEESSPPPGGGBSSSTTPBP---EEEEEEEEETTEEEEEEEETTEEEEEEEESSS-S---HHHHHHHHTT--EEEEEEEEEEETTTTEEEEEEEEEEEPPPPPP-

Sequence (177 aa):
MGDQTLIRYTNVIDPQFSKLIKNAPKLQSLTLNKIRGIPSSIAIASAITAYARIKMSNYINMNDCIYTDTDSLVVQNPLPDNLIGEELGQFKLEYVIKKGIFISPKVYVLKYIKNNTLMETTVCKGLGKDLTFNDFEKLLAGENVIKMKKYFVPRLDLGTVEIIEKLYTIRGVKPND

Radius of gyration: 26.04 Å; chains: 1; bounding box: 69×51×45 Å

InterPro domains:
  IPR017964 DNA-directed DNA polymerase, family B, conserved site [PS00116] (67-75)
  IPR023211 DNA polymerase, palm domain superfamily [G3DSA:3.90.1600.10] (8-136)
  IPR043502 DNA/RNA polymerase superfamily [SSF56672] (38-136)

Organism: Smittium angustum (NCBI:txid133377)